Protein AF-A0A7C2YS78-F1 (afdb_monomer_lite)

Radius of gyration: 13.75 Å; chains: 1; bounding box: 28×26×40 Å

Sequence (65 aa):
MEELGDLVKRLGKPYSELLGIDLKSGDEREIFKWFLASLLFAKPIREETAIRTYRSLETEGLVDP

pLDDT: mean 94.8, std 3.94, range [76.06, 98.12]

Structure (mmCIF, N/CA/C/O backbone):
data_AF-A0A7C2YS78-F1
#
_entry.id   AF-A0A7C2YS78-F1
#
loop_
_atom_site.group_PDB
_atom_site.id
_atom_site.type_symbol
_atom_site.label_atom_id
_atom_site.label_alt_id
_atom_site.label_comp_id
_atom_site.label_asym_id
_atom_site.label_entity_id
_atom_site.label_seq_id
_atom_site.pdbx_PDB_ins_code
_atom_site.Cartn_x
_atom_site.Cartn_y
_atom_site.Cartn_z
_atom_site.occupancy
_atom_site.B_iso_or_equiv
_atom_site.auth_seq_id
_atom_site.auth_comp_id
_atom_site.auth_asym_id
_atom_site.auth_atom_id
_atom_site.pdbx_PDB_model_num
ATOM 1 N N . MET A 1 1 ? 15.442 -13.216 -27.075 1.00 76.06 1 MET A N 1
ATOM 2 C CA . MET A 1 1 ? 14.941 -11.871 -26.732 1.00 76.06 1 MET A CA 1
ATOM 3 C C . MET A 1 1 ? 14.105 -12.073 -25.485 1.00 76.06 1 MET A C 1
ATOM 5 O O . MET A 1 1 ? 13.286 -12.977 -25.510 1.00 76.06 1 MET A O 1
ATOM 9 N N . GLU A 1 2 ? 14.408 -11.389 -24.385 1.00 79.62 2 GLU A N 1
ATOM 10 C CA . GLU A 1 2 ? 13.630 -11.536 -23.144 1.00 79.62 2 GLU A CA 1
ATOM 11 C C . GLU A 1 2 ? 12.232 -10.935 -23.381 1.00 79.62 2 GLU A C 1
ATOM 13 O O . GLU A 1 2 ? 12.132 -9.828 -23.916 1.00 79.62 2 GLU A O 1
ATOM 18 N N . GLU A 1 3 ? 11.163 -11.676 -23.081 1.00 93.94 3 GLU A N 1
ATOM 19 C CA . GLU A 1 3 ? 9.793 -11.195 -23.283 1.00 93.94 3 GLU A CA 1
ATOM 20 C C . GLU A 1 3 ? 9.382 -10.236 -22.155 1.00 93.94 3 GLU A C 1
ATOM 22 O O . GLU A 1 3 ? 9.870 -10.326 -21.026 1.00 93.94 3 GLU A O 1
ATOM 27 N N . LEU A 1 4 ? 8.439 -9.324 -22.428 1.00 91.94 4 LEU A N 1
ATOM 28 C CA . LEU A 1 4 ? 7.940 -8.360 -21.435 1.00 91.94 4 LEU A CA 1
ATOM 29 C C . LEU A 1 4 ? 7.478 -9.048 -20.138 1.00 91.94 4 LEU A C 1
ATOM 31 O O . LEU A 1 4 ? 7.708 -8.533 -19.044 1.00 91.94 4 LEU A O 1
ATOM 35 N N . GLY A 1 5 ? 6.858 -10.225 -20.258 1.00 92.62 5 GLY A N 1
ATOM 36 C CA . GLY A 1 5 ? 6.400 -11.005 -19.112 1.00 92.62 5 GLY A CA 1
ATOM 37 C C . GLY A 1 5 ? 7.533 -11.439 -18.181 1.00 92.62 5 GLY A C 1
ATOM 38 O O . GLY A 1 5 ? 7.357 -11.420 -16.963 1.00 92.62 5 GLY A O 1
ATOM 39 N N . ASP A 1 6 ? 8.702 -11.777 -18.722 1.00 94.75 6 ASP A N 1
ATOM 40 C CA . ASP A 1 6 ? 9.856 -12.205 -17.926 1.00 94.75 6 ASP A CA 1
ATOM 41 C C . ASP A 1 6 ? 10.487 -11.022 -17.189 1.00 94.75 6 ASP A C 1
ATOM 43 O O . ASP A 1 6 ? 10.850 -11.131 -16.014 1.00 94.75 6 ASP A O 1
ATOM 47 N N . LEU A 1 7 ? 10.519 -9.852 -17.832 1.00 94.38 7 LEU A N 1
ATOM 48 C CA . LEU A 1 7 ? 10.991 -8.622 -17.205 1.00 94.38 7 LEU A CA 1
ATOM 49 C C . LEU A 1 7 ? 10.086 -8.191 -16.043 1.00 94.38 7 LEU A C 1
ATOM 51 O O . LEU A 1 7 ? 10.588 -7.860 -14.969 1.00 94.38 7 LEU A O 1
ATOM 55 N N . VAL A 1 8 ? 8.762 -8.238 -16.230 1.00 92.75 8 VAL A N 1
ATOM 56 C CA . VAL A 1 8 ? 7.785 -7.908 -15.178 1.00 92.75 8 VAL A CA 1
ATOM 57 C C . VAL A 1 8 ? 7.881 -8.887 -14.010 1.00 92.75 8 VAL A C 1
ATOM 59 O O . VAL A 1 8 ? 7.853 -8.448 -12.867 1.00 92.75 8 VAL A O 1
ATOM 62 N N . LYS A 1 9 ? 8.060 -10.189 -14.258 1.00 90.19 9 LYS A N 1
ATOM 63 C CA . LYS A 1 9 ? 8.255 -11.175 -13.179 1.00 90.19 9 LYS A CA 1
ATOM 64 C C . LYS A 1 9 ? 9.529 -10.924 -12.372 1.00 90.19 9 LYS A C 1
ATOM 66 O O . LYS A 1 9 ? 9.540 -11.181 -11.174 1.00 90.19 9 LYS A O 1
ATOM 71 N N . ARG A 1 10 ? 10.606 -10.467 -13.021 1.00 91.69 10 ARG A N 1
ATOM 72 C CA . ARG A 1 10 ? 11.905 -10.249 -12.367 1.00 91.69 10 ARG A CA 1
ATOM 73 C C . ARG A 1 10 ? 11.993 -8.910 -11.637 1.00 91.69 10 ARG A C 1
ATOM 75 O O . ARG A 1 10 ? 12.625 -8.842 -10.589 1.00 91.69 10 ARG A O 1
ATOM 82 N N . LEU A 1 11 ? 11.441 -7.848 -12.223 1.00 91.94 11 LEU A N 1
ATOM 83 C CA . LEU A 1 11 ? 11.633 -6.470 -11.753 1.00 91.94 11 LEU A CA 1
ATOM 84 C C . LEU A 1 11 ? 10.360 -5.827 -11.198 1.00 91.94 11 LEU A C 1
ATOM 86 O O . LEU A 1 11 ? 10.444 -4.860 -10.445 1.00 91.94 11 LEU A O 1
ATOM 90 N N . GLY A 1 12 ? 9.190 -6.312 -11.603 1.00 91.94 12 GLY A N 1
ATOM 91 C CA . GLY A 1 12 ? 7.910 -5.760 -11.193 1.00 91.94 12 GLY A CA 1
ATOM 92 C C . GLY A 1 12 ? 7.510 -6.235 -9.803 1.00 91.94 12 GLY A C 1
ATOM 93 O O . GLY A 1 12 ? 7.731 -7.384 -9.427 1.00 91.94 12 GLY A O 1
ATOM 94 N N . LYS A 1 13 ? 6.862 -5.344 -9.056 1.00 92.31 13 LYS A N 1
ATOM 95 C CA . LYS A 1 13 ? 6.208 -5.667 -7.792 1.00 92.31 13 LYS A CA 1
ATOM 96 C C . LYS A 1 13 ? 4.908 -4.867 -7.687 1.00 92.31 13 LYS A C 1
ATOM 98 O O . LYS A 1 13 ? 4.941 -3.659 -7.926 1.00 92.31 13 LYS A O 1
ATOM 103 N N . PRO A 1 14 ? 3.761 -5.491 -7.367 1.00 92.94 14 PRO A N 1
ATOM 104 C CA . PRO A 1 14 ? 2.526 -4.752 -7.138 1.00 92.94 14 PRO A CA 1
ATOM 105 C C . PRO A 1 14 ? 2.680 -3.758 -5.983 1.00 92.94 14 PRO A C 1
ATOM 107 O O . PRO A 1 14 ? 3.322 -4.063 -4.977 1.00 92.94 14 PRO A O 1
ATOM 110 N N . TYR A 1 15 ? 2.028 -2.598 -6.080 1.00 94.31 15 TYR A N 1
ATOM 111 C CA . TYR A 1 15 ? 2.034 -1.616 -4.990 1.00 94.31 15 TYR A CA 1
ATOM 112 C C . TYR A 1 15 ? 1.426 -2.152 -3.694 1.00 94.31 15 TYR A C 1
ATOM 114 O O . TYR A 1 15 ? 1.903 -1.800 -2.622 1.00 94.31 15 TYR A O 1
ATOM 122 N N . SER A 1 16 ? 0.436 -3.045 -3.775 1.00 95.56 16 SER A N 1
ATOM 123 C CA . SER A 1 16 ? -0.086 -3.744 -2.596 1.00 95.56 16 SER A CA 1
ATOM 124 C C . SER A 1 16 ? 1.024 -4.493 -1.856 1.00 95.56 16 SER A C 1
ATOM 126 O O . SER A 1 16 ? 1.184 -4.327 -0.655 1.00 95.56 16 SER A O 1
ATOM 128 N N . GLU A 1 17 ? 1.871 -5.226 -2.578 1.00 95.31 17 GLU A N 1
ATOM 129 C CA . GLU A 1 17 ? 2.982 -5.974 -1.986 1.00 95.31 17 GLU A CA 1
ATOM 130 C C . GLU A 1 17 ? 4.125 -5.056 -1.511 1.00 95.31 17 GLU A C 1
ATOM 132 O O . GLU A 1 17 ? 4.835 -5.381 -0.560 1.00 95.31 17 GLU A O 1
ATOM 137 N N . LEU A 1 18 ? 4.333 -3.901 -2.157 1.00 95.06 18 LEU A N 1
ATOM 138 C CA . LEU A 1 18 ? 5.270 -2.868 -1.686 1.00 95.06 18 LEU A CA 1
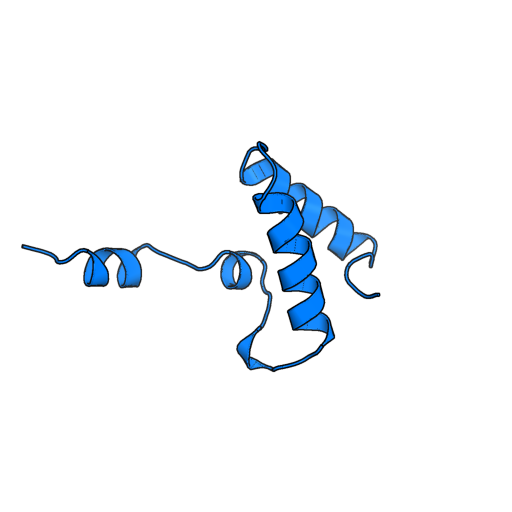ATOM 139 C C . LEU A 1 18 ? 4.807 -2.207 -0.379 1.00 95.06 18 LEU A C 1
ATOM 141 O O . LEU A 1 18 ? 5.644 -1.822 0.438 1.00 95.06 18 LEU A O 1
ATOM 145 N N . LEU A 1 19 ? 3.494 -2.077 -0.190 1.00 96.81 19 LEU A N 1
ATOM 146 C CA . LEU A 1 19 ? 2.869 -1.499 1.000 1.00 96.81 19 LEU A CA 1
ATOM 147 C C . LEU A 1 19 ? 2.571 -2.530 2.099 1.00 96.81 19 LEU A C 1
ATOM 149 O O . LEU A 1 19 ? 2.113 -2.139 3.163 1.00 96.81 19 LEU A O 1
ATOM 153 N N . GLY A 1 20 ? 2.847 -3.819 1.869 1.00 96.69 20 GLY A N 1
ATOM 154 C CA . GLY A 1 20 ? 2.583 -4.882 2.846 1.00 96.69 20 GLY A CA 1
ATOM 155 C C . GLY A 1 20 ? 1.109 -5.285 2.962 1.00 96.69 20 GLY A C 1
ATOM 156 O O . GLY A 1 20 ? 0.727 -5.862 3.971 1.00 96.69 20 GLY A O 1
ATOM 157 N N . ILE A 1 21 ? 0.300 -4.988 1.942 1.00 97.56 21 ILE A N 1
ATOM 158 C CA . ILE A 1 21 ? -1.133 -5.285 1.891 1.00 97.56 21 ILE A CA 1
ATOM 159 C C . ILE A 1 21 ? -1.350 -6.690 1.317 1.00 97.56 21 ILE A C 1
ATOM 161 O O . ILE A 1 21 ? -1.015 -6.958 0.154 1.00 97.56 21 ILE A O 1
ATOM 165 N N . ASP A 1 22 ? -1.946 -7.578 2.107 1.00 97.00 22 ASP A N 1
ATOM 166 C CA . ASP A 1 22 ? -2.235 -8.962 1.746 1.00 97.00 22 ASP A CA 1
ATOM 167 C C . ASP A 1 22 ? -3.646 -9.134 1.171 1.00 97.00 22 ASP A C 1
ATOM 169 O O . ASP A 1 22 ? -4.584 -9.584 1.830 1.00 97.00 22 ASP A O 1
ATOM 173 N N . LEU A 1 23 ? -3.773 -8.861 -0.127 1.00 96.06 23 LEU A N 1
ATOM 174 C CA . LEU A 1 23 ? -5.007 -9.113 -0.877 1.00 96.06 23 LEU A CA 1
ATOM 175 C C . LEU A 1 23 ? -5.395 -10.598 -0.970 1.00 96.06 23 LEU A C 1
ATOM 177 O O . LEU A 1 23 ? -6.551 -10.898 -1.264 1.00 96.06 23 LEU A O 1
ATOM 181 N N . LYS A 1 24 ? -4.458 -11.538 -0.776 1.00 96.12 24 LYS A N 1
ATOM 182 C CA . LYS A 1 24 ? -4.755 -12.975 -0.900 1.00 96.12 24 LYS A CA 1
ATOM 183 C C . LYS A 1 24 ? -5.525 -13.503 0.302 1.00 96.12 24 LYS A C 1
ATOM 185 O O . LYS A 1 24 ? -6.222 -14.504 0.160 1.00 96.12 24 LYS A O 1
ATOM 190 N N . SER A 1 25 ? -5.406 -12.838 1.450 1.00 96.56 25 SER A N 1
ATOM 191 C CA . SER A 1 25 ? -6.162 -13.165 2.661 1.00 96.56 25 SER A CA 1
ATOM 192 C C . SER A 1 25 ? -7.678 -13.082 2.449 1.00 9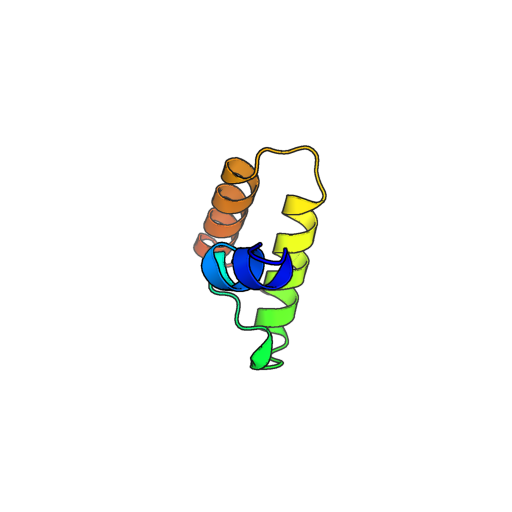6.56 25 SER A C 1
ATOM 194 O O . SER A 1 25 ? -8.426 -13.819 3.087 1.00 96.56 25 SER A O 1
ATOM 196 N N . GLY A 1 26 ? -8.133 -12.196 1.553 1.00 95.94 26 GLY A N 1
ATOM 197 C CA . GLY A 1 26 ? -9.546 -11.848 1.418 1.00 95.94 26 GLY A CA 1
ATOM 198 C C . GLY A 1 26 ? -10.112 -11.092 2.626 1.00 95.94 26 GLY A C 1
ATOM 199 O O . GLY A 1 26 ? -11.327 -10.921 2.695 1.00 95.94 26 GLY A O 1
ATOM 200 N N . ASP A 1 27 ? -9.265 -10.655 3.564 1.00 96.25 27 ASP A N 1
ATOM 201 C CA . ASP A 1 27 ? -9.668 -9.849 4.715 1.00 96.25 27 ASP A CA 1
ATOM 202 C C . ASP A 1 27 ? -10.186 -8.486 4.238 1.00 96.25 27 ASP A C 1
ATOM 204 O O . ASP A 1 27 ? -9.543 -7.793 3.445 1.00 96.25 27 ASP A O 1
ATOM 208 N N . GLU A 1 28 ? -11.352 -8.094 4.743 1.00 96.62 28 GLU A N 1
ATOM 209 C CA . GLU A 1 28 ? -11.981 -6.809 4.451 1.00 96.62 28 GLU A CA 1
ATOM 210 C C . GLU A 1 28 ? -11.045 -5.639 4.773 1.00 96.62 28 GLU A C 1
ATOM 212 O O . GLU A 1 28 ? -10.968 -4.684 3.997 1.00 96.62 28 GLU A O 1
ATOM 217 N N . ARG A 1 29 ? -10.257 -5.740 5.850 1.00 95.69 29 ARG A N 1
ATOM 218 C CA . ARG A 1 29 ? -9.275 -4.711 6.222 1.00 95.69 29 ARG A CA 1
ATOM 219 C C . ARG A 1 29 ? -8.164 -4.568 5.192 1.00 95.69 29 ARG A C 1
ATOM 221 O O . ARG A 1 29 ? -7.788 -3.455 4.836 1.00 95.69 29 ARG A O 1
ATOM 228 N N . GLU A 1 30 ? -7.650 -5.682 4.682 1.00 97.44 30 GLU A N 1
ATOM 229 C CA . GLU A 1 30 ? -6.610 -5.675 3.650 1.00 97.44 30 GLU A CA 1
ATOM 230 C C . GLU A 1 30 ? -7.158 -5.155 2.313 1.00 97.44 30 GLU A C 1
ATOM 232 O O . GLU A 1 30 ? -6.495 -4.385 1.612 1.00 97.44 30 GLU A O 1
ATOM 237 N N . ILE A 1 31 ? -8.409 -5.487 1.986 1.00 97.00 31 ILE A N 1
ATOM 238 C CA . ILE A 1 31 ? -9.110 -4.935 0.821 1.00 97.00 31 ILE A CA 1
ATOM 239 C C . ILE A 1 31 ? -9.312 -3.421 0.978 1.00 97.00 31 ILE A C 1
ATOM 241 O O . ILE A 1 31 ? -9.080 -2.673 0.024 1.00 97.00 31 ILE A O 1
ATOM 245 N N . PHE A 1 32 ? -9.688 -2.943 2.167 1.00 97.31 32 PHE A N 1
ATOM 246 C CA . PHE A 1 32 ? -9.859 -1.516 2.439 1.00 97.31 32 PHE A CA 1
ATOM 247 C C . PHE A 1 32 ? -8.534 -0.749 2.359 1.00 97.31 32 PHE A C 1
ATOM 249 O O . PHE A 1 32 ? -8.461 0.280 1.684 1.00 97.31 32 PHE A O 1
ATOM 256 N N . LYS A 1 33 ? -7.458 -1.279 2.952 1.00 97.75 33 LYS A N 1
ATOM 257 C CA . LYS A 1 33 ? -6.091 -0.753 2.798 1.00 97.75 33 LYS A CA 1
ATOM 258 C C . LYS A 1 33 ? -5.706 -0.600 1.329 1.00 97.75 33 LYS A C 1
ATOM 260 O O . LYS A 1 33 ? -5.214 0.454 0.918 1.00 97.75 33 LYS A O 1
ATOM 265 N N . TRP A 1 34 ? -5.960 -1.627 0.515 1.00 97.50 34 TRP A N 1
ATOM 266 C CA . TRP A 1 34 ? -5.701 -1.572 -0.925 1.00 97.50 34 TRP A CA 1
ATOM 267 C C . TRP A 1 34 ? -6.547 -0.508 -1.623 1.00 97.50 34 TRP A C 1
ATOM 269 O O . TRP A 1 34 ? -6.023 0.250 -2.444 1.00 97.50 34 TRP A O 1
ATOM 279 N N . PHE A 1 35 ? -7.833 -0.416 -1.285 1.00 97.00 35 PHE A N 1
ATOM 280 C CA . PHE A 1 35 ? -8.724 0.592 -1.846 1.00 97.00 35 PHE A CA 1
ATOM 281 C C . PHE A 1 35 ? -8.224 2.005 -1.524 1.00 97.00 35 PHE A C 1
ATOM 283 O O . PHE A 1 35 ? -8.057 2.817 -2.436 1.00 97.00 35 PHE A O 1
ATOM 290 N N . LEU A 1 36 ? -7.873 2.278 -0.268 1.00 96.69 36 LEU A N 1
ATOM 291 C CA . LEU A 1 36 ? -7.297 3.550 0.161 1.00 96.69 36 LEU A CA 1
ATOM 292 C C . LEU A 1 36 ? -5.988 3.872 -0.575 1.00 96.69 36 LEU A C 1
ATOM 294 O O . LEU A 1 36 ? -5.830 4.979 -1.095 1.00 96.69 36 LEU A O 1
ATOM 298 N N . ALA A 1 37 ? -5.073 2.906 -0.690 1.00 96.88 37 ALA A N 1
ATOM 299 C CA . ALA A 1 37 ? -3.846 3.071 -1.467 1.00 96.88 37 ALA A CA 1
ATOM 300 C C . ALA A 1 37 ? -4.153 3.414 -2.936 1.00 96.88 37 ALA A C 1
ATOM 302 O O . ALA A 1 37 ? -3.554 4.338 -3.491 1.00 96.88 37 ALA A O 1
ATOM 303 N N . SER A 1 38 ? -5.128 2.740 -3.556 1.00 96.88 38 SER A N 1
ATOM 304 C CA . SER A 1 38 ? -5.527 2.989 -4.948 1.00 96.88 38 SER A CA 1
ATOM 305 C C . SER A 1 38 ? -5.995 4.432 -5.176 1.00 96.88 38 SER A C 1
ATOM 307 O O . SER A 1 38 ? -5.670 5.027 -6.205 1.00 96.88 38 SER A O 1
ATOM 309 N N . LEU A 1 39 ? -6.667 5.039 -4.189 1.00 95.81 39 LEU A N 1
ATOM 310 C CA . LEU A 1 39 ? -7.092 6.438 -4.247 1.00 95.81 39 LEU A CA 1
ATOM 311 C C . LEU A 1 39 ? -5.906 7.404 -4.232 1.00 95.81 39 LEU A C 1
ATOM 313 O O . LEU A 1 39 ? -5.944 8.415 -4.934 1.00 95.81 39 LEU A O 1
ATOM 317 N N . LEU A 1 40 ? -4.855 7.098 -3.467 1.00 95.88 40 LEU A N 1
ATOM 318 C CA . LEU A 1 40 ? -3.639 7.914 -3.422 1.00 95.88 40 LEU A CA 1
ATOM 319 C C . LEU A 1 40 ? -2.906 7.870 -4.767 1.00 95.88 40 LEU A C 1
ATOM 321 O O . LEU A 1 40 ? -2.567 8.918 -5.315 1.00 95.88 40 LEU A O 1
ATOM 325 N N . PHE A 1 41 ? -2.730 6.678 -5.340 1.00 95.06 41 PHE A N 1
ATOM 326 C CA . PHE A 1 41 ? -2.060 6.506 -6.635 1.00 95.06 41 PHE A CA 1
ATOM 327 C C . PHE A 1 41 ? -2.883 7.000 -7.835 1.00 95.06 41 PHE A C 1
ATOM 329 O O . PHE A 1 41 ? -2.312 7.284 -8.884 1.00 95.06 41 PHE A O 1
ATOM 336 N N . ALA A 1 42 ? -4.203 7.147 -7.698 1.00 94.75 42 ALA A N 1
ATOM 337 C CA . ALA A 1 42 ? -5.059 7.707 -8.746 1.00 94.75 42 ALA A CA 1
ATOM 338 C C . ALA A 1 42 ? -4.906 9.233 -8.917 1.00 94.75 42 ALA A C 1
ATOM 340 O O . ALA A 1 42 ? -5.428 9.806 -9.876 1.00 94.75 42 ALA A O 1
ATOM 341 N N . LYS A 1 43 ? -4.234 9.923 -7.986 1.00 92.25 43 LYS A N 1
ATOM 342 C CA . LYS A 1 43 ? -4.003 11.373 -8.053 1.00 92.25 43 LYS A CA 1
ATOM 343 C C . LYS A 1 43 ? -2.694 11.691 -8.784 1.00 92.25 43 LYS A C 1
ATOM 345 O O . LYS A 1 43 ? -1.772 10.882 -8.747 1.00 92.25 43 LYS A O 1
ATOM 350 N N . PRO A 1 44 ? -2.561 12.885 -9.399 1.00 93.62 44 PRO A N 1
ATOM 351 C CA . PRO A 1 44 ? -1.314 13.333 -10.021 1.00 93.62 44 PRO A CA 1
ATOM 352 C C . PRO A 1 44 ? -0.282 13.739 -8.952 1.00 93.62 44 PRO A C 1
ATOM 354 O O . PRO A 1 44 ? 0.140 14.891 -8.868 1.00 93.62 44 PRO A O 1
ATOM 357 N N . ILE A 1 45 ? 0.094 12.793 -8.096 1.00 91.50 45 ILE A N 1
ATOM 358 C CA . ILE A 1 45 ? 1.102 12.939 -7.049 1.00 91.50 45 ILE A CA 1
ATOM 359 C C . ILE A 1 45 ? 2.278 12.012 -7.342 1.00 91.50 45 ILE A C 1
ATOM 361 O O . ILE A 1 45 ? 2.155 11.025 -8.065 1.00 91.50 45 ILE A O 1
ATOM 365 N N . ARG A 1 46 ? 3.448 12.339 -6.790 1.00 96.62 46 ARG A N 1
ATOM 366 C CA . ARG A 1 46 ? 4.625 11.475 -6.919 1.00 96.62 46 ARG A CA 1
ATOM 367 C C . ARG A 1 46 ? 4.394 10.175 -6.153 1.00 96.62 46 ARG A C 1
ATOM 369 O O . ARG A 1 46 ? 3.829 10.209 -5.061 1.00 96.62 46 ARG A O 1
ATOM 376 N N . GLU A 1 47 ? 4.909 9.069 -6.684 1.00 94.81 47 GLU A N 1
ATOM 377 C CA . GLU A 1 47 ? 4.871 7.744 -6.047 1.00 94.81 47 GLU A CA 1
ATOM 378 C C . GLU A 1 47 ? 5.327 7.805 -4.581 1.00 94.81 47 GLU A C 1
ATOM 380 O O . GLU A 1 47 ? 4.614 7.373 -3.681 1.00 94.81 47 GLU A O 1
ATOM 385 N N . GLU A 1 48 ? 6.468 8.448 -4.321 1.00 96.62 48 GLU A N 1
ATOM 386 C CA . GLU A 1 48 ? 7.000 8.624 -2.968 1.00 96.62 48 GLU A CA 1
ATOM 387 C C . GLU A 1 48 ? 6.022 9.363 -2.040 1.00 96.62 48 GLU A C 1
ATOM 389 O O . GLU A 1 48 ? 5.900 9.028 -0.863 1.00 96.62 48 GLU A O 1
ATOM 394 N N . THR A 1 49 ? 5.296 10.358 -2.561 1.00 97.31 49 THR A N 1
ATOM 395 C CA . THR A 1 49 ? 4.274 11.074 -1.788 1.00 97.31 49 THR A CA 1
ATOM 396 C C . T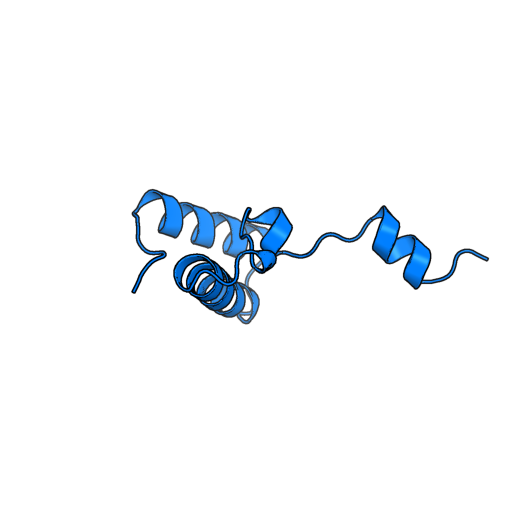HR A 1 49 ? 3.109 10.150 -1.452 1.00 97.31 49 THR A C 1
ATOM 398 O O . THR A 1 49 ? 2.709 10.111 -0.295 1.00 97.31 49 THR A O 1
ATOM 401 N N . ALA A 1 50 ? 2.622 9.352 -2.408 1.00 97.12 50 ALA A N 1
ATOM 402 C CA . ALA A 1 50 ? 1.562 8.374 -2.163 1.00 97.12 50 ALA A CA 1
ATOM 403 C C . ALA A 1 50 ? 1.968 7.341 -1.095 1.00 97.12 50 ALA A C 1
ATOM 405 O O . ALA A 1 50 ? 1.220 7.114 -0.145 1.00 97.12 50 ALA A O 1
ATOM 406 N N . ILE A 1 51 ? 3.181 6.781 -1.196 1.00 97.38 51 ILE A N 1
ATOM 407 C CA . ILE A 1 51 ? 3.716 5.812 -0.225 1.00 97.38 51 ILE A CA 1
ATOM 408 C C . ILE A 1 51 ? 3.833 6.441 1.165 1.00 97.38 51 ILE A C 1
ATOM 410 O O . ILE A 1 51 ? 3.399 5.846 2.153 1.00 97.38 51 ILE A O 1
ATOM 414 N N . ARG A 1 52 ? 4.412 7.645 1.264 1.00 97.81 52 ARG A N 1
ATOM 415 C CA . ARG A 1 52 ? 4.558 8.345 2.547 1.00 97.81 52 ARG A CA 1
ATOM 416 C C . ARG A 1 52 ? 3.203 8.662 3.168 1.00 97.81 52 ARG A C 1
ATOM 418 O O . ARG A 1 52 ? 3.031 8.420 4.356 1.00 97.81 52 ARG A O 1
ATOM 425 N N . THR A 1 53 ? 2.247 9.145 2.377 1.00 97.31 53 THR A N 1
ATOM 426 C CA . THR A 1 53 ? 0.888 9.424 2.852 1.00 97.31 53 THR A CA 1
ATOM 427 C C . THR A 1 53 ? 0.206 8.160 3.364 1.00 97.31 53 THR A C 1
ATOM 429 O O . THR A 1 53 ? -0.324 8.189 4.469 1.00 97.31 53 THR A O 1
ATOM 432 N N . TYR A 1 54 ? 0.272 7.046 2.629 1.00 97.69 54 TYR A N 1
ATOM 433 C CA . TYR A 1 54 ? -0.298 5.775 3.083 1.00 97.69 54 TYR A CA 1
ATOM 434 C C . TYR A 1 54 ? 0.297 5.328 4.428 1.00 97.69 54 TYR A C 1
ATOM 436 O O . TYR A 1 54 ? -0.444 5.032 5.359 1.00 97.69 54 TYR A O 1
ATOM 444 N N . ARG A 1 55 ? 1.630 5.352 4.572 1.00 97.94 55 ARG A N 1
ATOM 445 C CA . ARG A 1 55 ? 2.305 4.968 5.827 1.00 97.94 55 ARG A CA 1
ATOM 446 C C . ARG A 1 55 ? 1.958 5.884 6.998 1.00 97.94 55 ARG A C 1
ATOM 448 O O . ARG A 1 55 ? 1.873 5.418 8.131 1.00 97.94 55 ARG A O 1
ATOM 455 N N . SER A 1 56 ? 1.761 7.176 6.740 1.00 98.12 56 SER A N 1
ATOM 456 C CA . SER A 1 56 ? 1.264 8.102 7.758 1.00 98.12 56 SER A CA 1
ATOM 457 C C . SER A 1 56 ? -0.149 7.724 8.201 1.00 98.12 56 SER A C 1
ATOM 459 O O . SER A 1 56 ? -0.382 7.645 9.398 1.00 98.12 56 SER A O 1
ATOM 461 N N . LEU A 1 57 ? -1.062 7.412 7.275 1.00 97.38 57 LEU A N 1
ATOM 462 C CA . LEU A 1 57 ? -2.412 6.950 7.629 1.00 97.38 57 LEU A CA 1
ATOM 463 C C . LEU A 1 57 ? -2.371 5.650 8.440 1.00 97.38 57 LEU A C 1
ATOM 465 O O . LEU A 1 57 ? -3.070 5.540 9.440 1.00 97.38 57 LEU A O 1
ATOM 469 N N . GLU A 1 58 ? -1.524 4.695 8.053 1.00 97.19 58 GLU A N 1
ATOM 470 C CA . GLU A 1 58 ? -1.344 3.434 8.782 1.00 97.19 58 GLU A CA 1
ATOM 471 C C . GLU A 1 58 ? -0.831 3.662 10.209 1.00 97.19 58 GLU A C 1
ATOM 473 O O . GLU A 1 58 ? -1.356 3.078 11.154 1.00 97.19 58 GLU A O 1
ATOM 478 N N . THR A 1 59 ? 0.143 4.561 10.378 1.00 97.75 59 THR A N 1
ATOM 479 C CA . THR A 1 59 ? 0.705 4.920 11.692 1.00 97.75 59 THR A CA 1
ATOM 480 C C . THR A 1 59 ? -0.343 5.553 12.611 1.00 97.75 59 THR A C 1
ATOM 482 O O . THR A 1 59 ? -0.354 5.280 13.807 1.00 97.75 59 THR A O 1
ATOM 485 N N . GLU A 1 60 ? -1.243 6.361 12.050 1.00 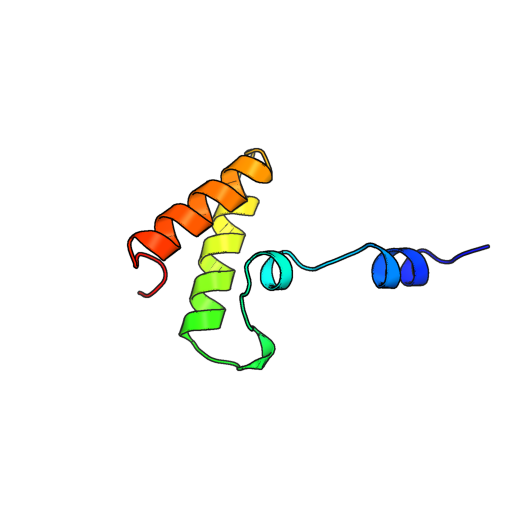97.62 60 GLU A N 1
ATOM 486 C CA . GLU A 1 60 ? -2.343 7.005 12.779 1.00 97.62 60 GLU A CA 1
ATOM 487 C C . GLU A 1 60 ? -3.574 6.089 12.947 1.00 97.62 60 GLU A C 1
ATOM 489 O O . GLU A 1 60 ? -4.578 6.502 13.524 1.00 97.62 60 GLU A O 1
ATOM 494 N N . GLY A 1 61 ? -3.533 4.848 12.442 1.00 96.00 61 GLY A N 1
ATOM 495 C CA . GLY A 1 61 ? -4.657 3.907 12.511 1.00 96.00 61 GLY A CA 1
ATOM 496 C C . GLY A 1 61 ? -5.838 4.255 11.594 1.00 96.00 61 GLY A C 1
ATOM 497 O O . GLY A 1 61 ? -6.940 3.765 11.806 1.00 96.00 61 GLY A O 1
ATOM 498 N N . LEU A 1 62 ? -5.623 5.078 10.565 1.00 96.44 62 LEU A N 1
ATOM 499 C CA . LEU A 1 62 ? -6.642 5.588 9.633 1.00 96.44 62 LEU A CA 1
ATOM 500 C C . LEU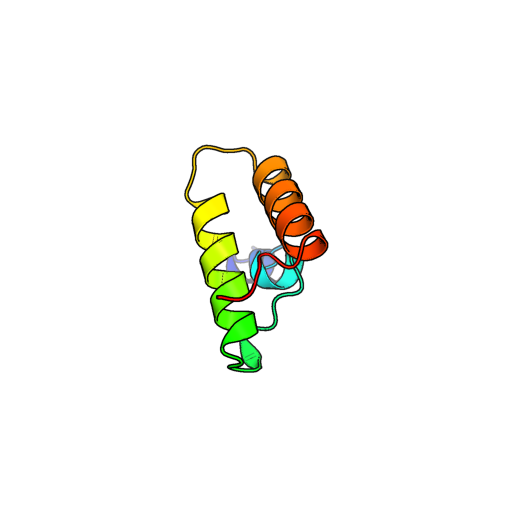 A 1 62 ? -6.780 4.723 8.366 1.00 96.44 62 LEU A C 1
ATOM 502 O O . LEU A 1 62 ? -6.983 5.237 7.264 1.00 96.44 62 LEU A O 1
ATOM 506 N N . VAL A 1 63 ? -6.604 3.410 8.508 1.00 96.19 63 VAL A N 1
ATOM 507 C CA . VAL A 1 63 ? -6.612 2.426 7.406 1.00 96.19 63 VAL A CA 1
ATOM 508 C C . VAL A 1 63 ? -7.645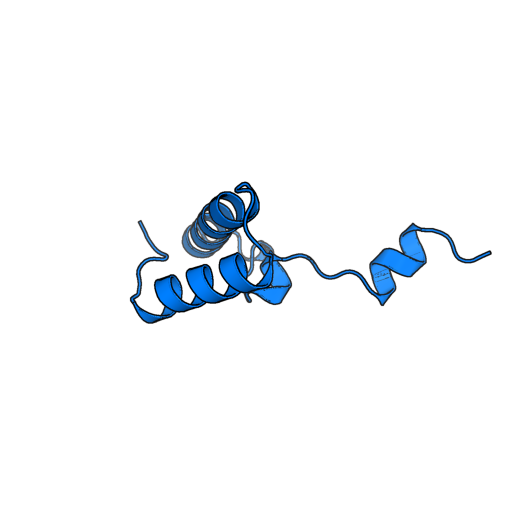 1.311 7.620 1.00 96.19 63 VAL A C 1
ATOM 510 O O . VAL A 1 63 ? -7.513 0.229 7.056 1.00 96.19 63 VAL A O 1
ATOM 513 N N . ASP A 1 64 ? -8.657 1.587 8.437 1.00 87.88 64 ASP A N 1
ATOM 514 C CA . ASP A 1 64 ? -9.840 0.767 8.735 1.00 87.88 64 ASP A CA 1
ATOM 515 C C . ASP A 1 64 ? -11.065 1.723 8.646 1.00 87.88 64 ASP A C 1
ATOM 517 O O . ASP A 1 64 ? -10.877 2.917 8.924 1.00 87.88 64 ASP A O 1
ATOM 521 N N . PRO A 1 65 ? -12.254 1.286 8.179 1.00 85.06 65 PRO A N 1
ATOM 522 C CA . PRO A 1 65 ? -13.470 2.110 8.130 1.00 85.06 65 PRO A CA 1
ATOM 523 C C . PRO A 1 65 ? -13.918 2.780 9.438 1.00 85.06 65 PRO A C 1
ATOM 525 O O . PRO A 1 65 ? -13.725 2.208 10.535 1.00 85.06 65 PRO A O 1
#

Secondary structure (DSSP, 8-state):
---HHHHHHHH---HHHHTT--GGG--HHHHHHHHHHHHHHTSS--HHHHHHHHHHHHHTT-S--

Foldseek 3Di:
DDDPVNVCVVPNDDVLVVLVQDVVVVDPLSVQLVVQLVVLVVDPDDPVVSSVVSVVCVVVVVSGD